Protein AF-A0A0D9YH37-F1 (afdb_monomer_lite)

InterPro domains:
  IPR011990 Tetratricopeptide-like helical domain superfamily [G3DSA:1.25.40.10] (17-134)
  IPR011990 Tetratricopeptide-like helical domain superfamily [SSF48452] (44-110)

Secondary structure (DSSP, 8-state):
------PPPP-SSSTTS--HHHHHHHHHHHHHHT-TT--SHHHHHHHHH-TT-HHHHHHHHHHHHTTT-SHHHHHHHHHHHHH-TT-HHHHHHHHHHHHHTT-HHHHHHHHHHHHH--SSS-GGGG----HHHHHHHHH---GGGTHHHHHHS--

pLDDT: mean 72.1, std 20.03, range [31.44, 95.12]

Organism: NCBI:txid40148

Sequence (155 aa):
MAGASGERPASNWDWSDYDAAFTEEADGAIAALQDTGGDGLATKQLLERYHASPLAHTILAQWYFARADQQKPTNHLRRAAWMAPRCLHIAFALALVLIEMGSFDEADMVCAHSLLVPDLTDPVHKFISPKEQVDAIITSKAPEYRLGRGAIWAF

Structure (mmCIF, N/CA/C/O backbone):
data_AF-A0A0D9YH37-F1
#
_entry.id   AF-A0A0D9YH37-F1
#
loop_
_atom_site.group_PDB
_atom_site.id
_atom_site.type_symbol
_atom_site.label_atom_id
_atom_site.label_alt_id
_atom_site.label_comp_id
_atom_site.label_asym_id
_atom_site.label_entity_id
_atom_site.label_seq_id
_atom_site.pdbx_PDB_ins_code
_atom_site.Cartn_x
_atom_site.Cartn_y
_atom_site.Cartn_z
_atom_site.occupancy
_atom_site.B_iso_or_equiv
_atom_site.auth_seq_id
_atom_site.auth_comp_id
_atom_site.auth_asym_id
_atom_site.auth_atom_id
_atom_site.pdbx_PDB_model_num
ATOM 1 N N . MET A 1 1 ? 22.436 1.711 -39.924 1.00 34.69 1 MET A N 1
ATOM 2 C CA . MET A 1 1 ? 21.052 1.358 -39.548 1.00 34.69 1 MET A CA 1
ATOM 3 C C . MET A 1 1 ? 21.125 0.236 -38.521 1.00 34.69 1 MET A C 1
ATOM 5 O O . MET A 1 1 ? 21.121 -0.926 -38.900 1.00 34.69 1 MET A O 1
ATOM 9 N N . ALA A 1 2 ? 21.337 0.579 -37.249 1.00 38.19 2 ALA A N 1
ATOM 10 C CA . ALA A 1 2 ? 21.353 -0.393 -36.158 1.00 38.19 2 ALA A CA 1
ATOM 11 C C . ALA A 1 2 ? 19.914 -0.568 -35.661 1.00 38.19 2 ALA A C 1
ATOM 13 O O . ALA A 1 2 ? 19.237 0.426 -35.399 1.00 38.19 2 ALA A O 1
ATOM 14 N N . GLY A 1 3 ? 19.436 -1.812 -35.631 1.00 38.09 3 GLY A N 1
ATOM 15 C CA . GLY A 1 3 ? 18.082 -2.151 -35.213 1.00 38.09 3 GLY A CA 1
ATOM 16 C C . GLY A 1 3 ? 17.866 -1.787 -33.752 1.00 38.09 3 GLY A C 1
ATOM 17 O O . GLY A 1 3 ? 18.558 -2.301 -32.878 1.00 38.09 3 GLY A O 1
ATOM 18 N N . ALA A 1 4 ? 16.904 -0.902 -33.504 1.00 41.94 4 ALA A N 1
ATOM 19 C CA . ALA A 1 4 ? 16.339 -0.715 -32.182 1.00 41.94 4 ALA A CA 1
ATOM 20 C C . ALA A 1 4 ? 15.649 -2.027 -31.790 1.00 41.94 4 ALA A C 1
ATOM 22 O O . ALA A 1 4 ? 14.596 -2.371 -32.328 1.00 41.94 4 ALA A O 1
ATOM 23 N N . SER A 1 5 ? 16.268 -2.786 -30.890 1.00 45.72 5 SER A N 1
ATOM 24 C CA . SER A 1 5 ? 15.571 -3.775 -30.078 1.00 45.72 5 SER A CA 1
ATOM 25 C C . SER A 1 5 ? 14.528 -3.012 -29.267 1.00 45.72 5 SER A C 1
ATOM 27 O O . SER A 1 5 ? 14.843 -2.416 -28.241 1.00 45.72 5 SER A O 1
ATOM 29 N N . GLY A 1 6 ? 13.311 -2.923 -29.803 1.00 44.78 6 GLY A N 1
ATOM 30 C CA . GLY A 1 6 ? 12.178 -2.294 -29.141 1.00 44.78 6 GLY A CA 1
ATOM 31 C C . GLY A 1 6 ? 11.740 -3.150 -27.964 1.00 44.78 6 GLY A C 1
ATOM 32 O O . GLY A 1 6 ? 10.794 -3.925 -28.085 1.00 44.78 6 GLY A O 1
ATOM 33 N N . GLU A 1 7 ? 12.452 -3.045 -26.845 1.00 54.56 7 GLU A N 1
ATOM 34 C CA . GLU A 1 7 ? 11.937 -3.496 -25.560 1.00 54.56 7 GLU A CA 1
ATOM 35 C C . GLU A 1 7 ? 10.678 -2.682 -25.264 1.00 54.56 7 GLU A C 1
ATOM 37 O O . GLU A 1 7 ? 10.660 -1.450 -25.355 1.00 54.56 7 GLU A O 1
ATOM 42 N N . ARG A 1 8 ? 9.575 -3.392 -25.015 1.00 55.97 8 ARG A N 1
ATOM 43 C CA . ARG A 1 8 ? 8.312 -2.766 -24.631 1.00 55.97 8 ARG A CA 1
ATOM 44 C C . ARG A 1 8 ? 8.559 -2.004 -23.320 1.00 55.97 8 ARG A C 1
ATOM 46 O O . ARG A 1 8 ? 9.183 -2.583 -22.435 1.00 55.97 8 ARG A O 1
ATOM 53 N N . PRO A 1 9 ? 8.069 -0.758 -23.176 1.00 59.72 9 PRO A N 1
ATOM 54 C CA . PRO A 1 9 ? 8.116 -0.060 -21.898 1.00 59.72 9 PRO A CA 1
ATOM 55 C C . PRO A 1 9 ? 7.493 -0.930 -20.806 1.00 59.72 9 PRO A C 1
ATOM 57 O O . PRO A 1 9 ? 6.455 -1.554 -21.054 1.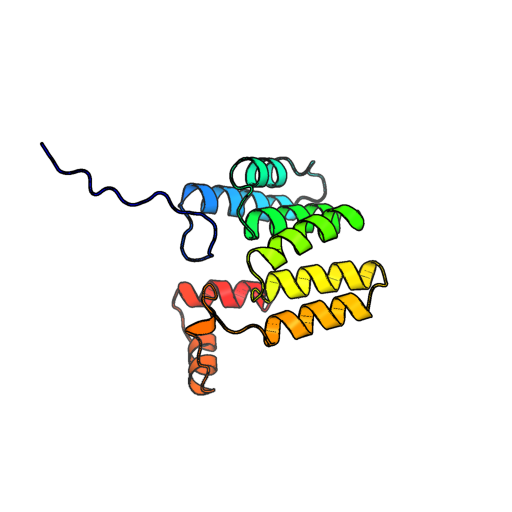00 59.72 9 PRO A O 1
ATOM 60 N N . ALA A 1 10 ? 8.128 -0.969 -19.635 1.00 61.28 10 ALA A N 1
ATOM 61 C CA . ALA A 1 10 ? 7.615 -1.692 -18.482 1.00 61.28 10 ALA A CA 1
ATOM 62 C C . ALA A 1 10 ? 6.183 -1.231 -18.184 1.00 61.28 10 ALA A C 1
ATOM 64 O O . ALA A 1 10 ? 5.881 -0.033 -18.196 1.00 61.28 10 ALA A O 1
ATOM 65 N N . SER A 1 11 ? 5.275 -2.178 -17.960 1.00 63.28 11 SER A N 1
ATOM 66 C CA . SER A 1 11 ? 3.885 -1.851 -17.636 1.00 63.28 11 SER A CA 1
ATOM 67 C C . SER A 1 11 ? 3.744 -1.279 -16.227 1.00 63.28 11 SER A C 1
ATOM 69 O O . SER A 1 11 ? 2.741 -0.626 -15.936 1.00 63.28 11 SER A O 1
ATOM 71 N N . ASN A 1 12 ? 4.734 -1.530 -15.358 1.00 61.06 12 ASN A N 1
ATOM 72 C CA . ASN A 1 12 ? 4.716 -1.206 -13.934 1.00 61.06 12 ASN A CA 1
ATOM 73 C C . ASN A 1 12 ? 3.465 -1.763 -13.217 1.00 61.06 12 ASN A C 1
ATOM 75 O O . ASN A 1 12 ? 3.007 -1.218 -12.207 1.00 61.06 12 ASN A O 1
ATOM 79 N N . TRP A 1 13 ? 2.895 -2.840 -13.771 1.00 58.84 13 TRP A N 1
ATOM 80 C CA . TRP A 1 13 ? 1.651 -3.468 -13.324 1.00 58.84 13 TRP A CA 1
ATOM 81 C C . TRP A 1 13 ? 1.898 -4.690 -12.430 1.00 58.84 13 TRP A C 1
ATOM 83 O O . TRP A 1 13 ? 1.129 -4.941 -11.504 1.00 58.84 13 TRP A O 1
ATOM 93 N N . ASP A 1 14 ? 2.993 -5.412 -12.682 1.00 56.91 14 ASP A N 1
ATOM 94 C CA . ASP A 1 14 ? 3.445 -6.577 -11.918 1.00 56.91 14 ASP A CA 1
ATOM 95 C C . ASP A 1 14 ? 4.818 -6.294 -11.292 1.00 56.91 14 ASP A C 1
ATOM 97 O O . ASP A 1 14 ? 5.627 -5.544 -11.839 1.00 56.91 14 ASP A O 1
ATOM 101 N N . TRP A 1 15 ? 5.104 -6.933 -10.159 1.00 52.38 15 TRP A N 1
ATOM 102 C CA . TRP A 1 15 ? 6.323 -6.754 -9.380 1.00 52.38 15 TRP A CA 1
ATOM 103 C C . TRP A 1 15 ? 7.603 -7.148 -10.124 1.00 52.38 15 TRP A C 1
ATOM 105 O O . TRP A 1 15 ? 8.697 -6.747 -9.733 1.00 52.38 15 TRP A O 1
ATOM 115 N N . SER A 1 16 ? 7.462 -7.927 -11.196 1.00 52.59 16 SER A N 1
ATOM 116 C CA . SER A 1 16 ? 8.545 -8.332 -12.093 1.00 52.59 16 SER A CA 1
ATOM 117 C C . SER A 1 16 ? 8.691 -7.473 -13.353 1.00 52.59 16 SER A C 1
ATOM 119 O O . SER A 1 16 ? 9.597 -7.734 -14.138 1.00 52.59 16 SER A O 1
ATOM 121 N N . ASP A 1 17 ? 7.813 -6.490 -13.568 1.00 63.78 17 ASP A N 1
ATOM 122 C CA . ASP A 1 17 ? 7.807 -5.613 -14.747 1.00 63.78 17 ASP A CA 1
ATOM 123 C C . ASP A 1 17 ? 7.877 -4.139 -14.323 1.00 63.78 17 ASP A C 1
ATOM 125 O O . ASP A 1 17 ? 7.029 -3.324 -14.695 1.00 63.78 17 ASP A O 1
ATOM 129 N N . TYR A 1 18 ? 8.877 -3.830 -13.490 1.00 69.12 18 TYR A N 1
ATOM 130 C CA . TYR A 1 18 ? 9.204 -2.473 -13.065 1.00 69.12 18 TYR A CA 1
ATOM 131 C C . TYR A 1 18 ? 10.440 -1.940 -13.781 1.00 69.12 18 TYR A C 1
ATOM 133 O O . TYR A 1 18 ? 11.450 -2.637 -13.904 1.00 69.12 18 TYR A O 1
ATOM 141 N N . ASP A 1 19 ? 10.380 -0.679 -14.203 1.00 79.19 19 ASP A N 1
ATOM 142 C CA . ASP A 1 19 ? 11.568 0.041 -14.646 1.00 79.19 19 ASP A CA 1
ATOM 143 C C . ASP A 1 19 ? 12.361 0.637 -13.461 1.00 79.19 19 ASP A C 1
ATOM 145 O O . ASP A 1 19 ? 11.902 0.716 -12.313 1.00 79.19 19 ASP A O 1
ATOM 149 N N . ALA A 1 20 ? 13.609 1.027 -13.733 1.00 80.00 20 ALA A N 1
ATOM 150 C CA . ALA A 1 20 ? 14.508 1.550 -12.707 1.00 80.00 20 ALA A CA 1
ATOM 151 C C . ALA A 1 20 ? 14.033 2.896 -12.132 1.00 80.00 20 ALA A C 1
ATOM 153 O O . ALA A 1 20 ? 14.269 3.160 -10.955 1.00 80.00 20 ALA A O 1
ATOM 154 N N . ALA A 1 21 ? 13.348 3.719 -12.933 1.00 85.44 21 ALA A N 1
ATOM 155 C CA . ALA A 1 21 ? 12.855 5.020 -12.493 1.00 85.44 21 ALA A CA 1
ATOM 156 C C . ALA A 1 21 ? 11.686 4.852 -11.516 1.00 85.44 21 ALA A C 1
ATOM 158 O O . ALA A 1 21 ? 11.686 5.460 -10.449 1.00 85.44 21 ALA A O 1
ATOM 159 N N . PHE A 1 22 ? 10.742 3.959 -11.825 1.00 83.38 22 PHE A N 1
ATOM 160 C CA . PHE A 1 22 ? 9.683 3.576 -10.900 1.00 83.38 22 PHE A CA 1
ATOM 161 C C . PHE A 1 22 ? 10.255 3.069 -9.576 1.00 83.38 22 PHE A C 1
ATOM 163 O O . PHE A 1 22 ? 9.814 3.501 -8.514 1.00 83.38 22 PHE A O 1
ATOM 170 N N . THR A 1 23 ? 11.250 2.180 -9.638 1.00 83.31 23 THR A N 1
ATOM 171 C CA . THR A 1 23 ? 11.880 1.610 -8.439 1.00 83.31 23 THR A CA 1
ATOM 172 C C . THR A 1 23 ? 12.484 2.699 -7.550 1.00 83.31 23 THR A C 1
ATOM 174 O O . THR A 1 23 ? 12.191 2.748 -6.358 1.00 83.31 23 THR A O 1
ATOM 177 N N . GLU A 1 24 ? 13.267 3.613 -8.129 1.00 84.81 24 GLU A N 1
ATOM 178 C CA . GLU A 1 24 ? 13.889 4.721 -7.396 1.00 84.81 24 GLU A CA 1
ATOM 179 C C . GLU A 1 24 ? 12.845 5.651 -6.755 1.00 84.81 24 GLU A C 1
ATOM 181 O O . GLU A 1 24 ? 12.958 6.025 -5.585 1.00 84.81 24 GLU A O 1
ATOM 186 N N . GLU A 1 25 ? 11.792 5.998 -7.497 1.00 87.75 25 GLU A N 1
ATOM 187 C CA . GLU A 1 25 ? 10.717 6.845 -6.984 1.00 87.75 25 GLU A CA 1
ATOM 188 C C . GLU A 1 25 ? 9.906 6.159 -5.877 1.00 87.75 25 GLU A C 1
ATOM 190 O O . GLU A 1 25 ? 9.536 6.805 -4.892 1.00 87.75 25 GLU A O 1
ATOM 195 N N . ALA A 1 26 ? 9.629 4.860 -6.020 1.00 84.62 26 ALA A N 1
ATOM 196 C CA . ALA A 1 26 ? 8.907 4.075 -5.028 1.00 84.62 26 ALA A CA 1
ATOM 197 C C . ALA A 1 26 ? 9.716 3.937 -3.733 1.00 84.62 26 ALA A C 1
ATOM 199 O O . ALA A 1 26 ? 9.166 4.167 -2.655 1.00 84.62 26 ALA A O 1
ATOM 200 N N . ASP A 1 27 ? 11.018 3.657 -3.825 1.00 84.38 27 ASP A N 1
ATOM 201 C CA . ASP A 1 27 ? 11.918 3.603 -2.670 1.00 84.38 27 ASP A CA 1
ATOM 202 C C . ASP A 1 27 ? 11.980 4.956 -1.947 1.00 84.38 27 ASP A C 1
ATOM 204 O O . ASP A 1 27 ? 11.873 5.017 -0.719 1.00 84.38 27 ASP A O 1
ATOM 208 N N . GLY A 1 28 ? 12.072 6.059 -2.699 1.00 83.00 28 GLY A N 1
ATOM 209 C CA . GLY A 1 28 ? 12.016 7.410 -2.139 1.00 83.00 28 GLY A CA 1
ATOM 210 C C . GLY A 1 28 ? 10.689 7.705 -1.433 1.00 83.00 28 GLY A C 1
ATOM 211 O O . GLY A 1 28 ? 10.670 8.263 -0.333 1.00 83.00 28 GLY A O 1
ATOM 212 N N . ALA A 1 29 ? 9.570 7.287 -2.027 1.00 85.56 29 ALA A N 1
ATOM 213 C CA . ALA A 1 29 ? 8.243 7.441 -1.442 1.00 85.56 29 ALA A CA 1
ATOM 214 C C . ALA A 1 29 ? 8.064 6.600 -0.164 1.00 85.56 29 ALA A C 1
ATOM 216 O O . ALA A 1 29 ? 7.483 7.092 0.802 1.00 85.56 29 ALA A O 1
ATOM 217 N N . ILE A 1 30 ? 8.598 5.373 -0.129 1.00 84.44 30 ILE A N 1
ATOM 218 C CA . ILE A 1 30 ? 8.600 4.496 1.053 1.00 84.44 30 ILE A CA 1
ATOM 219 C C . ILE A 1 30 ? 9.468 5.089 2.164 1.00 84.44 30 ILE A C 1
ATOM 221 O O . ILE A 1 30 ? 9.033 5.147 3.313 1.00 84.44 30 ILE A O 1
ATOM 225 N N . ALA A 1 31 ? 10.666 5.581 1.841 1.00 83.50 31 ALA A N 1
ATOM 226 C CA . ALA A 1 31 ? 11.529 6.244 2.814 1.00 83.50 31 ALA A CA 1
ATOM 227 C C . ALA A 1 31 ? 10.832 7.466 3.441 1.00 83.50 31 ALA A C 1
ATOM 229 O O . ALA A 1 31 ? 10.895 7.666 4.653 1.00 83.50 31 ALA A O 1
ATOM 230 N N . ALA A 1 32 ? 10.083 8.231 2.639 1.00 82.44 32 ALA A N 1
ATOM 231 C CA . ALA A 1 32 ? 9.306 9.375 3.111 1.00 82.44 32 ALA A CA 1
ATOM 232 C C . ALA A 1 32 ? 8.126 8.998 4.031 1.00 82.44 32 ALA A C 1
ATOM 234 O O . ALA A 1 32 ? 7.636 9.860 4.758 1.00 82.44 32 ALA A O 1
ATOM 235 N N . LEU A 1 33 ? 7.672 7.736 4.056 1.00 80.12 33 LEU A N 1
ATOM 236 C CA . LEU A 1 33 ? 6.642 7.290 5.008 1.00 80.12 33 LEU A CA 1
ATOM 237 C C . LEU A 1 33 ? 7.129 7.337 6.460 1.00 80.12 33 LEU A C 1
ATOM 239 O O . LEU A 1 33 ? 6.313 7.505 7.365 1.00 80.12 33 LEU A O 1
ATOM 243 N N . GLN A 1 34 ? 8.440 7.204 6.684 1.00 77.00 34 GLN A N 1
ATOM 244 C CA . GLN A 1 34 ? 9.037 7.280 8.021 1.00 77.00 34 GLN A CA 1
ATOM 245 C C . GLN A 1 34 ? 9.043 8.711 8.576 1.00 77.00 34 GLN A C 1
ATOM 247 O O . GLN A 1 34 ? 9.165 8.902 9.786 1.00 77.00 34 GLN A O 1
ATOM 252 N N . ASP A 1 35 ? 8.868 9.715 7.713 1.00 77.38 35 ASP A N 1
ATOM 253 C CA . ASP A 1 35 ? 8.697 11.103 8.119 1.00 77.38 35 ASP A CA 1
ATOM 254 C C . ASP A 1 35 ? 7.216 11.405 8.411 1.00 77.38 35 ASP A C 1
ATOM 256 O O . ASP A 1 35 ? 6.387 11.696 7.536 1.00 77.38 35 ASP A O 1
ATOM 260 N N . THR A 1 36 ? 6.869 11.364 9.696 1.00 64.19 36 THR A N 1
ATOM 261 C CA . THR A 1 36 ? 5.513 11.638 10.186 1.00 64.19 36 THR A CA 1
ATOM 262 C C . THR A 1 36 ? 5.056 13.084 9.948 1.00 64.19 36 THR A C 1
ATOM 264 O O . THR A 1 36 ? 3.860 13.355 10.037 1.00 64.19 36 THR A O 1
ATOM 267 N N . GLY A 1 37 ? 5.968 14.012 9.627 1.00 66.88 37 GLY A N 1
ATOM 268 C CA . GLY A 1 37 ? 5.661 15.422 9.359 1.00 66.88 37 GLY A CA 1
ATOM 269 C C . GLY A 1 37 ? 5.380 15.756 7.889 1.00 66.88 37 GLY A C 1
ATOM 270 O O . GLY A 1 37 ? 4.861 16.835 7.606 1.00 66.88 37 GLY A O 1
ATOM 271 N N . GLY A 1 38 ? 5.687 14.850 6.954 1.00 76.50 38 GLY A N 1
ATOM 272 C CA . GLY A 1 38 ? 5.583 15.112 5.516 1.00 76.50 38 GLY A CA 1
ATOM 273 C C . GLY A 1 38 ? 4.148 15.331 5.010 1.00 76.50 38 GLY A C 1
ATOM 274 O O . GLY A 1 38 ? 3.180 14.790 5.545 1.00 76.50 38 GLY A O 1
ATOM 275 N N . ASP A 1 39 ? 3.994 16.081 3.922 1.00 84.75 39 ASP A N 1
ATOM 276 C CA . ASP A 1 39 ? 2.712 16.365 3.251 1.00 84.75 39 ASP A CA 1
ATOM 277 C C . ASP A 1 39 ? 2.268 15.268 2.254 1.00 84.75 39 ASP A C 1
ATOM 279 O O . ASP A 1 39 ? 1.215 15.379 1.607 1.00 84.75 39 ASP A O 1
ATOM 283 N N . GLY A 1 40 ? 3.062 14.199 2.134 1.00 87.62 40 GLY A N 1
ATOM 284 C CA . GLY A 1 40 ? 2.816 13.078 1.226 1.00 87.62 40 GLY A CA 1
ATOM 285 C C . GLY A 1 40 ? 3.077 13.407 -0.238 1.00 87.62 40 GLY A C 1
ATOM 286 O O . GLY A 1 40 ? 2.536 12.736 -1.111 1.00 87.62 40 GLY A O 1
ATOM 287 N N . LEU A 1 41 ? 3.858 14.450 -0.536 1.00 92.06 41 LEU A N 1
ATOM 288 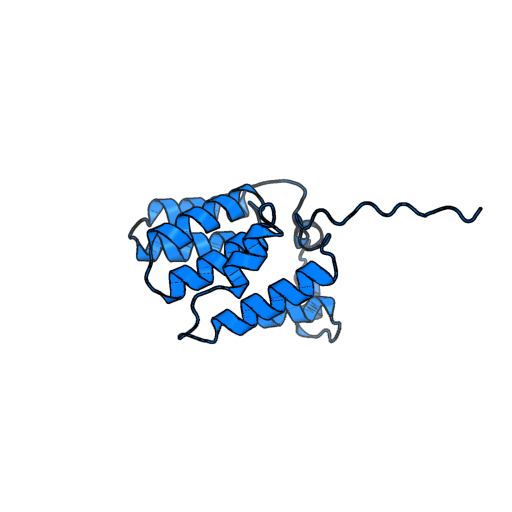C CA . LEU A 1 41 ? 4.140 14.851 -1.911 1.00 92.06 41 LEU A CA 1
ATOM 289 C C . LEU A 1 41 ? 4.741 13.708 -2.742 1.00 92.06 41 LEU A C 1
ATOM 291 O O . LEU A 1 41 ? 4.256 13.445 -3.839 1.00 92.06 41 LEU A O 1
ATOM 295 N N . ALA A 1 42 ? 5.733 12.992 -2.204 1.00 90.81 42 ALA A N 1
ATOM 296 C CA . ALA A 1 42 ? 6.392 11.891 -2.910 1.00 90.81 42 ALA A CA 1
ATOM 297 C C . ALA A 1 42 ? 5.414 10.758 -3.270 1.00 90.81 42 ALA A C 1
ATOM 299 O O . ALA A 1 42 ? 5.399 10.286 -4.404 1.00 90.81 42 ALA A O 1
ATOM 300 N N . THR A 1 43 ? 4.537 10.367 -2.340 1.00 91.00 43 THR A N 1
ATOM 301 C CA . THR A 1 43 ? 3.562 9.287 -2.563 1.00 91.00 43 THR A CA 1
ATOM 302 C C . THR A 1 43 ? 2.472 9.693 -3.561 1.00 91.00 43 THR A C 1
ATOM 304 O O . THR A 1 43 ? 2.058 8.882 -4.389 1.00 91.00 43 THR A O 1
ATOM 307 N N . LYS A 1 44 ? 2.044 10.964 -3.547 1.00 94.44 44 LYS A N 1
ATOM 308 C CA . LYS A 1 44 ? 1.092 11.521 -4.526 1.00 94.44 44 LYS A CA 1
ATOM 309 C C . LYS A 1 44 ? 1.695 11.603 -5.927 1.00 94.44 44 LYS A C 1
ATOM 311 O O . LYS A 1 44 ? 1.067 11.151 -6.878 1.00 94.44 44 LYS A O 1
ATOM 316 N N . GLN A 1 45 ? 2.916 12.126 -6.051 1.00 94.81 45 GLN A N 1
ATOM 317 C CA . GLN A 1 45 ? 3.614 12.235 -7.335 1.00 94.81 45 GLN A CA 1
ATOM 318 C C . GLN A 1 45 ? 3.918 10.868 -7.953 1.00 94.81 45 GLN A C 1
ATOM 320 O O . GLN A 1 45 ? 3.848 10.727 -9.175 1.00 94.81 45 GLN A O 1
ATOM 325 N N . LEU A 1 46 ? 4.241 9.871 -7.122 1.00 90.31 46 LEU A N 1
ATOM 326 C CA . LEU A 1 46 ? 4.400 8.489 -7.567 1.00 90.31 46 LEU A CA 1
ATOM 327 C C . LEU A 1 46 ? 3.088 7.977 -8.174 1.00 90.31 46 LEU A C 1
ATOM 329 O O . LEU A 1 46 ? 3.081 7.450 -9.282 1.00 90.31 46 LEU A O 1
ATOM 333 N N . LEU A 1 47 ? 1.956 8.174 -7.492 1.00 92.81 47 LEU A N 1
ATOM 334 C CA . LEU A 1 47 ? 0.668 7.723 -8.017 1.00 92.81 47 LEU A CA 1
ATOM 335 C C . LEU A 1 47 ? 0.243 8.478 -9.286 1.00 92.81 47 LEU A C 1
ATOM 337 O O . LEU A 1 47 ? -0.333 7.867 -10.178 1.00 92.81 47 LEU A O 1
ATOM 341 N N . GLU A 1 48 ? 0.522 9.776 -9.402 1.00 94.44 48 GLU A N 1
ATOM 342 C CA . GLU A 1 48 ? 0.224 10.540 -10.624 1.00 94.44 48 GLU A CA 1
ATOM 343 C C . GLU A 1 48 ? 0.956 9.975 -11.848 1.00 94.44 48 GLU A C 1
ATOM 345 O O . GLU A 1 48 ? 0.359 9.829 -12.917 1.00 94.44 48 GLU A O 1
ATOM 350 N N . ARG A 1 49 ? 2.232 9.608 -11.684 1.00 92.31 49 ARG A N 1
ATOM 351 C CA . ARG A 1 49 ? 3.047 9.017 -12.754 1.00 92.31 49 ARG A CA 1
ATOM 352 C C . ARG A 1 49 ? 2.668 7.567 -13.042 1.00 92.31 49 ARG A C 1
ATOM 354 O O . ARG A 1 49 ? 2.562 7.183 -14.205 1.00 92.3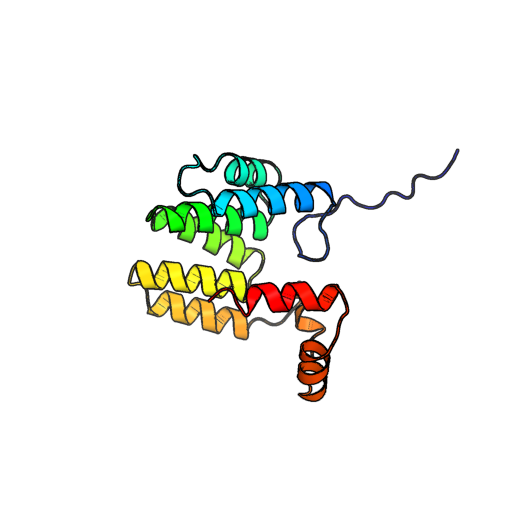1 49 ARG A O 1
ATOM 361 N N . TYR A 1 50 ? 2.393 6.786 -12.000 1.00 88.06 50 TYR A N 1
ATOM 362 C CA . TYR A 1 50 ? 2.166 5.343 -12.082 1.00 88.06 50 TYR A CA 1
ATOM 363 C C . TYR A 1 50 ? 0.775 4.958 -11.557 1.00 88.06 50 TYR A C 1
ATOM 365 O O . TYR A 1 50 ? 0.621 4.068 -10.725 1.00 88.06 50 TYR A O 1
ATOM 373 N N . HIS A 1 51 ? -0.270 5.619 -12.063 1.00 89.38 51 HIS A N 1
ATOM 374 C CA . HIS A 1 51 ? -1.657 5.469 -11.589 1.00 89.38 51 HIS A CA 1
ATOM 375 C C . HIS A 1 51 ? -2.254 4.063 -11.772 1.00 89.38 51 HIS A C 1
ATOM 377 O O . HIS A 1 51 ? -3.264 3.732 -11.156 1.00 89.38 51 HIS A O 1
ATOM 383 N N . ALA A 1 52 ? -1.658 3.242 -12.638 1.00 85.50 52 ALA A N 1
ATOM 384 C CA . ALA A 1 52 ? -2.033 1.845 -12.835 1.00 85.50 52 ALA A CA 1
ATOM 385 C C . ALA A 1 52 ? -1.223 0.874 -11.954 1.00 85.50 52 ALA A C 1
ATOM 387 O O . ALA A 1 52 ? -1.428 -0.332 -12.043 1.00 85.50 52 ALA A O 1
ATOM 388 N N . SER A 1 53 ? -0.311 1.369 -11.109 1.00 85.94 53 SER A N 1
ATOM 389 C CA . SER A 1 53 ? 0.528 0.527 -10.257 1.00 85.94 53 SER A CA 1
ATOM 390 C C . SER A 1 53 ? -0.188 0.176 -8.944 1.00 85.94 53 SER A C 1
ATOM 392 O O . SER A 1 53 ? -0.540 1.079 -8.169 1.00 85.94 53 SER A O 1
ATOM 394 N N . PRO A 1 54 ? -0.378 -1.121 -8.623 1.00 88.19 54 PRO A N 1
ATOM 395 C CA . PRO A 1 54 ? -0.902 -1.531 -7.320 1.00 88.19 54 PRO A CA 1
ATOM 396 C C . PRO A 1 54 ? 0.011 -1.092 -6.167 1.00 88.19 54 PRO A C 1
ATOM 398 O O . PRO A 1 54 ? -0.484 -0.732 -5.095 1.00 88.19 54 PRO A O 1
ATOM 401 N N . LEU A 1 55 ? 1.329 -1.055 -6.384 1.00 86.56 55 LEU A N 1
ATOM 402 C CA . LEU A 1 55 ? 2.291 -0.613 -5.377 1.00 86.56 55 LEU A CA 1
ATOM 403 C C . LEU A 1 55 ? 2.171 0.893 -5.098 1.00 86.56 55 LEU A C 1
ATOM 405 O O . LEU A 1 55 ? 2.107 1.279 -3.932 1.00 86.56 55 LEU A O 1
ATOM 409 N N . ALA A 1 56 ? 2.041 1.737 -6.129 1.00 89.38 56 ALA A N 1
ATOM 410 C CA . ALA A 1 56 ? 1.857 3.181 -5.937 1.00 89.38 56 ALA A CA 1
ATOM 411 C C . ALA A 1 56 ? 0.586 3.499 -5.126 1.00 89.38 56 ALA A C 1
ATOM 413 O O . ALA A 1 56 ? 0.607 4.317 -4.203 1.00 89.38 56 ALA A O 1
ATOM 414 N N . HIS A 1 57 ? -0.511 2.791 -5.412 1.00 92.88 57 HIS A N 1
ATOM 415 C CA . HIS A 1 57 ? -1.735 2.878 -4.616 1.00 92.88 57 HIS A CA 1
ATOM 416 C C . HIS A 1 57 ? -1.526 2.445 -3.158 1.00 92.88 57 HIS A C 1
ATOM 418 O O . HIS A 1 57 ? -2.027 3.102 -2.244 1.00 92.88 57 HIS A O 1
ATOM 424 N N . THR A 1 58 ? -0.776 1.367 -2.933 1.00 90.75 58 THR A N 1
ATOM 425 C CA . THR A 1 58 ? -0.499 0.829 -1.593 1.00 90.75 58 THR A CA 1
ATOM 426 C C . THR A 1 58 ? 0.344 1.793 -0.756 1.00 90.75 58 THR A C 1
ATOM 428 O O . THR A 1 58 ? -0.000 2.064 0.393 1.00 90.75 58 THR A O 1
ATOM 431 N N . ILE A 1 59 ? 1.391 2.381 -1.340 1.00 90.38 59 ILE A N 1
ATOM 432 C CA . ILE A 1 59 ? 2.261 3.362 -0.672 1.00 90.38 59 ILE A CA 1
ATOM 433 C C . ILE A 1 59 ? 1.459 4.606 -0.252 1.00 90.38 59 ILE A C 1
ATOM 435 O O . ILE A 1 59 ? 1.564 5.067 0.887 1.00 90.38 59 ILE A O 1
ATOM 439 N N . LEU A 1 60 ? 0.604 5.140 -1.134 1.00 93.06 60 LEU A N 1
ATOM 440 C CA . LEU A 1 60 ? -0.241 6.284 -0.782 1.00 93.06 60 LEU A CA 1
ATOM 441 C C . LEU A 1 60 ? -1.272 5.928 0.303 1.00 93.06 60 LEU A C 1
ATOM 443 O O . LEU A 1 60 ? -1.538 6.739 1.192 1.00 93.06 60 LEU A O 1
ATOM 447 N N . ALA A 1 61 ? -1.828 4.715 0.274 1.00 93.25 61 ALA A N 1
ATOM 448 C CA . ALA A 1 61 ? -2.733 4.248 1.318 1.00 93.25 61 ALA A CA 1
ATOM 449 C C . ALA A 1 61 ? -2.055 4.187 2.693 1.00 93.25 61 ALA A C 1
ATOM 451 O O . ALA A 1 61 ? -2.630 4.662 3.670 1.00 93.25 61 ALA A O 1
ATOM 452 N N . GLN A 1 62 ? -0.825 3.668 2.766 1.00 90.62 62 GLN A N 1
ATOM 453 C CA . GLN A 1 62 ? -0.035 3.631 4.001 1.00 90.62 62 GLN A CA 1
ATOM 454 C C . GLN A 1 62 ? 0.217 5.039 4.552 1.00 90.62 62 GLN A C 1
ATOM 456 O O . GLN A 1 62 ? 0.067 5.273 5.752 1.00 90.62 62 GLN A O 1
ATOM 461 N N . TRP A 1 63 ? 0.515 6.001 3.674 1.00 90.88 63 TRP A N 1
ATOM 462 C CA . TRP A 1 63 ? 0.688 7.398 4.073 1.00 90.88 63 TRP A CA 1
ATOM 463 C C . TRP A 1 63 ? -0.571 7.993 4.724 1.00 90.88 63 TRP A C 1
ATOM 465 O O . TRP A 1 63 ? -0.472 8.685 5.744 1.00 90.88 63 TRP A O 1
ATOM 475 N N . TYR A 1 64 ? -1.749 7.723 4.148 1.00 92.19 64 TYR A N 1
ATOM 476 C CA . TYR A 1 64 ? -3.031 8.153 4.713 1.00 92.19 64 TYR A CA 1
ATOM 477 C C . TYR A 1 64 ? -3.356 7.433 6.024 1.00 92.19 64 TYR A C 1
ATOM 479 O O . TYR A 1 64 ? -3.826 8.069 6.968 1.00 92.19 64 TYR A O 1
ATOM 487 N N . PHE A 1 65 ? -3.071 6.131 6.098 1.00 88.25 65 PHE A N 1
ATOM 488 C CA . PHE A 1 65 ? -3.354 5.310 7.270 1.00 88.25 65 PHE A CA 1
ATOM 489 C C . PHE A 1 65 ? -2.573 5.798 8.494 1.00 88.25 65 PHE A C 1
ATOM 491 O O . PHE A 1 65 ? -3.152 5.995 9.559 1.00 88.25 65 PHE A O 1
ATOM 498 N N . ALA A 1 66 ? -1.291 6.136 8.315 1.00 86.94 66 ALA A N 1
ATOM 499 C CA . ALA A 1 66 ? -0.452 6.727 9.360 1.00 86.94 66 ALA A CA 1
ATOM 500 C C . ALA A 1 66 ? -0.979 8.074 9.905 1.00 86.94 66 ALA A C 1
ATOM 502 O O . ALA A 1 66 ? -0.536 8.534 10.954 1.00 86.94 66 ALA A O 1
ATOM 503 N N . ARG A 1 67 ? -1.920 8.720 9.204 1.00 86.62 67 ARG A N 1
ATOM 504 C CA . ARG A 1 67 ? -2.540 10.005 9.580 1.00 86.62 67 ARG A CA 1
ATOM 505 C C . ARG A 1 67 ? -3.980 9.854 10.069 1.00 86.62 67 ARG A C 1
ATOM 507 O O . ARG A 1 67 ? -4.701 10.846 10.135 1.00 86.62 67 ARG A O 1
ATOM 514 N N . ALA A 1 68 ? -4.386 8.630 10.413 1.00 82.62 68 ALA A N 1
ATOM 515 C CA . ALA A 1 68 ? -5.719 8.295 10.910 1.00 82.62 68 ALA A CA 1
ATOM 516 C C . ALA A 1 68 ? -6.872 8.718 9.971 1.00 82.62 68 ALA A C 1
ATOM 518 O O . ALA A 1 68 ? -8.012 8.873 10.407 1.00 82.62 68 ALA A O 1
ATOM 519 N N . ASP A 1 69 ? -6.602 8.877 8.670 1.00 79.88 69 ASP A N 1
ATOM 520 C CA . ASP A 1 69 ? -7.654 8.971 7.659 1.00 79.88 69 ASP A CA 1
ATOM 521 C C . ASP A 1 69 ? -8.094 7.544 7.331 1.00 79.88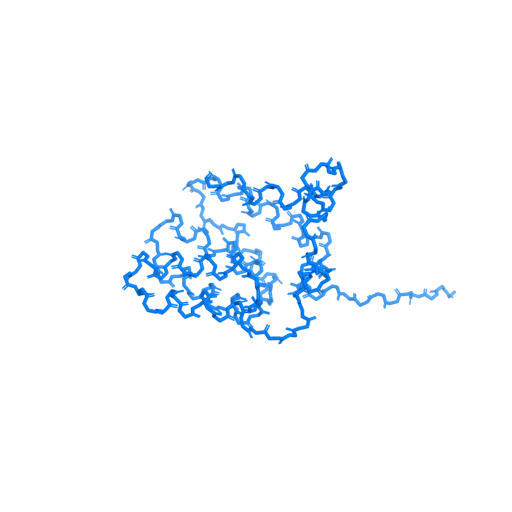 69 ASP A C 1
ATOM 523 O O . ASP A 1 69 ? -7.303 6.774 6.803 1.00 79.88 69 ASP A O 1
ATOM 527 N N . GLN A 1 70 ? -9.322 7.157 7.673 1.00 74.94 70 GLN A N 1
ATOM 528 C CA . GLN A 1 70 ? -9.789 5.777 7.485 1.00 74.94 70 GLN A CA 1
ATOM 529 C C . GLN A 1 70 ? -10.359 5.517 6.077 1.00 74.94 70 GLN A C 1
ATOM 531 O O . GLN A 1 70 ? -10.283 4.406 5.548 1.00 74.94 70 GLN A O 1
ATOM 536 N N . GLN A 1 71 ? -10.906 6.545 5.421 1.00 83.88 71 GLN A N 1
ATOM 537 C CA . GLN A 1 71 ? -11.590 6.376 4.135 1.00 83.88 71 GLN A CA 1
ATOM 538 C C . GLN A 1 71 ? -10.614 6.325 2.958 1.00 83.88 71 GLN A C 1
ATOM 540 O O . GLN A 1 71 ? -10.776 5.511 2.044 1.00 83.88 71 GLN A O 1
ATOM 545 N N . LYS A 1 72 ? -9.585 7.179 2.960 1.00 91.19 72 LYS A N 1
ATOM 546 C CA . LYS A 1 72 ? -8.637 7.253 1.839 1.00 91.19 72 LYS A CA 1
ATOM 547 C C . LYS A 1 72 ? -7.765 6.002 1.669 1.00 91.19 72 LYS A C 1
ATOM 549 O O . LYS A 1 72 ? -7.630 5.568 0.522 1.00 91.19 72 LYS A O 1
ATOM 554 N N . PRO A 1 73 ? -7.224 5.370 2.732 1.00 91.31 73 PRO A N 1
ATOM 555 C CA . PRO A 1 73 ? -6.470 4.129 2.590 1.00 91.31 73 PRO A CA 1
ATOM 556 C C . PRO A 1 73 ? -7.323 3.019 1.989 1.00 91.31 73 PRO A C 1
ATOM 558 O O . PRO A 1 73 ? -6.885 2.364 1.048 1.00 91.31 73 PRO A O 1
ATOM 561 N N . THR A 1 74 ? -8.566 2.862 2.462 1.00 94.44 74 THR A N 1
ATOM 562 C CA . THR A 1 74 ? -9.491 1.827 1.979 1.00 94.44 74 THR A CA 1
ATOM 563 C C . THR A 1 74 ? -9.728 1.935 0.475 1.00 94.44 74 THR A C 1
ATOM 565 O O . THR A 1 74 ? -9.634 0.939 -0.239 1.00 94.44 74 THR A O 1
ATOM 568 N N . ASN A 1 75 ? -9.991 3.142 -0.038 1.00 95.12 75 ASN A N 1
ATOM 569 C CA . ASN A 1 75 ? -10.234 3.350 -1.469 1.00 95.12 75 ASN A CA 1
ATOM 570 C C . ASN A 1 75 ? -9.025 2.957 -2.327 1.00 95.12 75 ASN A C 1
ATOM 572 O O . ASN A 1 75 ? -9.174 2.281 -3.348 1.00 95.12 75 ASN A O 1
ATOM 576 N N . HIS A 1 76 ? -7.823 3.353 -1.908 1.00 94.81 76 HIS A N 1
ATOM 577 C CA . HIS A 1 76 ? -6.601 3.012 -2.627 1.00 94.81 76 HIS A CA 1
ATOM 578 C C . HIS A 1 76 ? -6.261 1.523 -2.523 1.00 94.81 76 HIS A C 1
ATOM 580 O O . HIS A 1 76 ? -5.900 0.919 -3.530 1.00 94.81 76 HIS A O 1
ATOM 586 N N . LEU A 1 77 ? -6.448 0.906 -1.358 1.00 94.00 77 LEU A N 1
ATOM 587 C CA . LEU A 1 77 ? -6.181 -0.517 -1.155 1.00 94.00 77 LEU A CA 1
ATOM 588 C C . LEU A 1 77 ? -7.185 -1.414 -1.877 1.00 94.00 77 LEU A C 1
ATOM 590 O O . LEU A 1 77 ? -6.779 -2.423 -2.439 1.00 94.00 77 LEU A O 1
ATOM 594 N N . ARG A 1 78 ? -8.464 -1.033 -1.976 1.00 94.69 78 ARG A N 1
ATOM 595 C CA . ARG A 1 78 ? -9.432 -1.739 -2.835 1.00 94.69 78 ARG A CA 1
ATOM 596 C C . ARG A 1 78 ? -9.024 -1.681 -4.307 1.00 94.69 78 ARG A C 1
ATOM 598 O O . ARG A 1 78 ? -9.127 -2.679 -5.015 1.00 94.69 78 ARG A O 1
ATOM 605 N N . ARG A 1 79 ? -8.525 -0.530 -4.776 1.00 91.94 79 ARG A N 1
ATOM 606 C CA . ARG A 1 79 ? -8.005 -0.390 -6.144 1.00 91.94 79 ARG A CA 1
ATOM 607 C C . ARG A 1 79 ? -6.762 -1.257 -6.359 1.00 91.94 79 ARG A C 1
ATOM 609 O O . ARG A 1 79 ? -6.684 -1.947 -7.370 1.00 91.94 79 ARG A O 1
ATOM 616 N N . ALA A 1 80 ? -5.838 -1.263 -5.399 1.00 89.44 80 ALA A N 1
ATOM 617 C CA . ALA A 1 80 ? -4.652 -2.115 -5.409 1.00 89.44 80 ALA A CA 1
ATOM 618 C C . ALA A 1 80 ? -5.024 -3.608 -5.419 1.00 89.44 80 ALA A C 1
ATOM 620 O O . ALA A 1 80 ? -4.499 -4.355 -6.238 1.00 89.44 80 ALA A O 1
ATOM 621 N N . ALA A 1 81 ? -5.983 -4.021 -4.587 1.00 88.69 81 ALA A N 1
ATOM 622 C CA . ALA A 1 81 ? -6.467 -5.397 -4.504 1.00 88.69 81 ALA A CA 1
ATOM 623 C C . ALA A 1 81 ? -7.169 -5.840 -5.794 1.00 88.69 81 ALA A C 1
ATOM 625 O O . ALA A 1 81 ? -7.014 -6.979 -6.212 1.00 88.69 81 ALA A O 1
ATOM 626 N N . TRP A 1 82 ? -7.891 -4.943 -6.473 1.00 87.38 82 TRP A N 1
ATOM 627 C CA . TRP A 1 82 ? -8.470 -5.247 -7.785 1.00 87.38 82 TRP A CA 1
ATOM 628 C C . TRP A 1 82 ? -7.398 -5.518 -8.854 1.00 87.38 82 TRP A C 1
ATOM 630 O O . TRP A 1 82 ? -7.592 -6.379 -9.707 1.00 87.38 82 TRP A O 1
ATOM 640 N N . MET A 1 83 ? -6.266 -4.807 -8.807 1.00 84.25 83 MET A N 1
ATOM 641 C CA . MET A 1 83 ? -5.161 -4.996 -9.759 1.00 84.25 83 MET A CA 1
ATOM 642 C C . MET A 1 83 ? -4.272 -6.193 -9.401 1.00 84.25 83 MET A C 1
ATOM 644 O O . MET A 1 83 ? -3.783 -6.874 -10.295 1.00 84.25 83 MET A O 1
ATOM 648 N N . ALA A 1 84 ? -4.082 -6.461 -8.107 1.00 80.50 84 ALA A N 1
ATOM 649 C CA . ALA A 1 84 ? -3.229 -7.526 -7.587 1.00 80.50 84 ALA A CA 1
ATOM 650 C C . ALA A 1 84 ? -3.976 -8.389 -6.542 1.00 80.50 84 ALA A C 1
ATOM 652 O O . ALA A 1 84 ? -3.619 -8.378 -5.359 1.00 80.50 84 ALA A O 1
ATOM 653 N N . PRO A 1 85 ? -4.999 -9.165 -6.956 1.00 77.12 85 PRO A N 1
ATOM 654 C CA . PRO A 1 85 ? -5.927 -9.860 -6.049 1.00 77.12 85 PRO A CA 1
ATOM 655 C C . PRO A 1 85 ? -5.300 -10.968 -5.191 1.00 77.12 85 PRO A C 1
ATOM 657 O O . PRO A 1 85 ? -5.896 -11.384 -4.201 1.00 77.12 85 PRO A O 1
ATOM 660 N N . ARG A 1 86 ? -4.090 -11.428 -5.533 1.00 73.00 86 ARG A N 1
ATOM 661 C CA . ARG A 1 86 ? -3.323 -12.433 -4.774 1.00 73.00 86 ARG A CA 1
ATOM 662 C C . ARG A 1 86 ? -2.186 -11.856 -3.940 1.00 73.00 86 ARG A C 1
ATOM 664 O O . ARG A 1 86 ? -1.483 -12.591 -3.249 1.00 73.00 86 ARG A O 1
ATOM 671 N N . CYS A 1 87 ? -1.969 -10.544 -3.998 1.00 77.44 87 CYS A N 1
ATOM 672 C CA . CYS A 1 87 ? -0.919 -9.930 -3.208 1.00 77.44 87 CYS A CA 1
ATOM 673 C C . CYS A 1 87 ? -1.335 -9.939 -1.735 1.00 77.44 87 CYS A C 1
ATOM 675 O O . CYS A 1 87 ? -2.094 -9.079 -1.287 1.00 77.44 87 CYS A O 1
ATOM 677 N N . LEU A 1 88 ? -0.805 -10.901 -0.976 1.00 81.25 88 LEU A N 1
ATOM 678 C CA . LEU A 1 88 ? -1.075 -11.032 0.457 1.00 81.25 88 LEU A CA 1
ATOM 679 C C . LEU A 1 88 ? -0.762 -9.739 1.212 1.00 81.25 88 LEU A C 1
ATOM 681 O O . LEU A 1 88 ? -1.498 -9.372 2.117 1.00 81.25 88 LEU A O 1
ATOM 685 N N . HIS A 1 89 ? 0.278 -9.004 0.807 1.00 81.44 89 HIS A N 1
ATOM 686 C CA . HIS A 1 89 ? 0.599 -7.714 1.415 1.00 81.44 89 HIS A CA 1
ATOM 687 C C . HIS A 1 89 ? -0.544 -6.698 1.258 1.00 81.44 89 HIS A C 1
ATOM 689 O O . HIS A 1 89 ? -0.945 -6.069 2.234 1.00 81.44 89 HIS A O 1
ATOM 695 N N . ILE A 1 90 ? -1.108 -6.570 0.052 1.00 85.50 90 ILE A N 1
ATOM 696 C CA . ILE A 1 90 ? -2.234 -5.666 -0.219 1.00 85.50 90 ILE A CA 1
ATOM 697 C C . ILE A 1 90 ? -3.499 -6.148 0.495 1.00 85.50 90 ILE A C 1
ATOM 699 O O . ILE A 1 90 ? -4.209 -5.337 1.087 1.00 85.50 90 ILE A O 1
ATOM 703 N N . ALA A 1 91 ? -3.766 -7.457 0.475 1.00 87.69 91 ALA A N 1
ATOM 704 C CA . ALA A 1 91 ? -4.910 -8.048 1.160 1.00 87.69 91 ALA A CA 1
ATOM 705 C C . ALA A 1 91 ? -4.850 -7.801 2.676 1.00 87.69 91 ALA A C 1
ATOM 707 O O . ALA A 1 91 ? -5.824 -7.325 3.254 1.00 87.69 91 ALA A O 1
ATOM 708 N N . PHE A 1 92 ? -3.695 -8.029 3.310 1.00 87.44 92 PHE A N 1
ATOM 709 C CA . PHE A 1 92 ? -3.507 -7.763 4.736 1.00 87.44 92 PHE A CA 1
ATOM 710 C C . PHE A 1 92 ? -3.572 -6.275 5.070 1.00 87.44 92 PHE A C 1
ATOM 712 O O . PHE A 1 92 ? -4.201 -5.910 6.061 1.00 87.44 92 PHE A O 1
ATOM 719 N N . ALA A 1 93 ? -2.984 -5.405 4.245 1.00 89.75 93 ALA A N 1
ATOM 720 C CA . ALA A 1 93 ? -3.102 -3.964 4.436 1.00 89.75 93 ALA A CA 1
ATOM 721 C C . ALA A 1 93 ? -4.571 -3.509 4.363 1.00 89.75 93 ALA A C 1
ATOM 723 O O . ALA A 1 93 ? -5.013 -2.736 5.209 1.00 89.75 93 ALA A O 1
ATOM 724 N N . LEU A 1 94 ? -5.350 -4.015 3.399 1.00 94.00 94 LEU A N 1
ATOM 725 C CA . LEU A 1 94 ? -6.780 -3.716 3.292 1.00 94.00 94 LEU A CA 1
ATOM 726 C C . LEU A 1 94 ? -7.563 -4.253 4.496 1.00 94.00 94 LEU A C 1
ATOM 728 O O . LEU A 1 94 ? -8.361 -3.519 5.075 1.00 94.00 94 LEU A O 1
ATOM 732 N N . ALA A 1 95 ? -7.313 -5.500 4.900 1.00 92.06 95 ALA A N 1
ATOM 733 C CA . ALA A 1 95 ? -7.957 -6.112 6.058 1.00 92.06 95 ALA A CA 1
ATOM 734 C C . ALA A 1 95 ? -7.682 -5.328 7.350 1.00 92.06 95 ALA A C 1
ATOM 736 O O . ALA A 1 95 ? -8.606 -5.095 8.124 1.00 92.06 95 ALA A O 1
ATOM 737 N N . LEU A 1 96 ? -6.449 -4.852 7.553 1.00 92.00 96 LEU A N 1
ATOM 738 C CA . LEU A 1 96 ? -6.089 -4.024 8.705 1.00 92.00 96 LEU A CA 1
ATOM 739 C C . LEU A 1 96 ? -6.908 -2.727 8.748 1.00 92.00 96 LEU A C 1
ATOM 741 O O . LEU A 1 96 ? -7.492 -2.403 9.778 1.00 92.00 96 LEU A O 1
ATOM 745 N N . VAL A 1 97 ? -7.009 -2.010 7.625 1.00 92.31 97 VAL A N 1
ATOM 746 C CA . VAL A 1 97 ? -7.813 -0.778 7.558 1.00 92.31 97 VAL A CA 1
ATOM 747 C C . VAL A 1 97 ? -9.297 -1.070 7.808 1.00 92.31 97 VAL A C 1
ATOM 749 O O . VAL A 1 97 ? -9.961 -0.319 8.519 1.00 92.31 97 VAL A O 1
ATOM 752 N N . LEU A 1 98 ? -9.825 -2.168 7.260 1.00 92.25 98 LEU A N 1
ATOM 753 C CA . LEU A 1 98 ? -11.212 -2.589 7.479 1.00 92.25 98 LEU A CA 1
ATOM 754 C C . LEU A 1 98 ? -11.486 -2.916 8.953 1.00 92.25 98 LEU A C 1
ATOM 756 O O . LEU A 1 98 ? -12.529 -2.521 9.471 1.00 92.25 98 LEU A O 1
ATOM 760 N N . ILE A 1 99 ? -10.547 -3.566 9.644 1.00 91.19 99 ILE A N 1
ATOM 761 C CA . ILE A 1 99 ? -10.626 -3.845 11.086 1.00 91.19 99 ILE A CA 1
ATOM 762 C C . ILE A 1 99 ? -10.665 -2.545 11.898 1.00 91.19 99 ILE A C 1
ATOM 764 O O . ILE A 1 99 ? -11.532 -2.401 12.756 1.00 91.19 99 ILE A O 1
ATOM 768 N N . GLU A 1 100 ? -9.799 -1.574 11.593 1.00 89.44 100 GLU A N 1
ATOM 769 C CA . GLU A 1 100 ? -9.783 -0.257 12.262 1.00 89.44 100 GLU A CA 1
ATOM 770 C C . GLU A 1 100 ? -11.085 0.540 12.048 1.00 89.44 100 GLU A C 1
ATOM 772 O O . GLU A 1 100 ? -11.465 1.376 12.868 1.00 89.44 100 GLU A O 1
ATOM 777 N N . MET A 1 101 ? -11.810 0.259 10.962 1.00 91.50 101 MET A N 1
ATOM 778 C CA . MET A 1 101 ? -13.148 0.801 10.696 1.00 91.50 101 MET A CA 1
ATOM 779 C C . MET A 1 101 ? -14.291 -0.043 11.289 1.00 91.50 101 MET A C 1
ATOM 781 O O . MET A 1 101 ? -15.459 0.291 11.096 1.00 91.50 101 MET A O 1
ATOM 785 N N . GLY A 1 102 ? -13.995 -1.157 11.965 1.00 92.19 102 GLY A N 1
ATOM 786 C CA . GLY A 1 102 ? -14.991 -2.084 12.517 1.00 92.19 102 GLY A CA 1
ATOM 787 C C . GLY A 1 102 ? -15.692 -2.976 11.481 1.00 92.19 102 GLY A C 1
ATOM 788 O O . GLY A 1 102 ? -16.720 -3.578 11.782 1.00 92.19 102 GLY A O 1
ATOM 789 N N . SER A 1 103 ? -15.160 -3.075 10.261 1.00 93.31 103 SER A N 1
ATOM 790 C CA . SER A 1 103 ? -15.711 -3.865 9.147 1.00 93.31 103 SER A CA 1
ATOM 791 C C . SER A 1 103 ? -15.118 -5.281 9.104 1.00 93.31 103 SER A C 1
ATOM 793 O O . SER A 1 103 ? -14.459 -5.668 8.140 1.00 93.31 103 SER A O 1
ATOM 795 N N . PHE A 1 104 ? -15.330 -6.057 10.170 1.00 91.19 104 PHE A N 1
ATOM 796 C CA . PHE A 1 104 ? -14.691 -7.368 10.367 1.00 91.19 104 PHE A CA 1
ATOM 797 C C . PHE A 1 104 ? -15.054 -8.410 9.299 1.00 91.19 104 PHE A C 1
ATOM 799 O O . PHE A 1 104 ? -14.163 -9.088 8.793 1.00 91.19 104 PHE A O 1
ATOM 806 N N . ASP A 1 105 ? -16.329 -8.498 8.911 1.00 91.50 105 ASP A N 1
ATOM 807 C CA . ASP A 1 105 ? -16.781 -9.458 7.892 1.00 91.50 105 ASP A CA 1
ATOM 808 C C . ASP A 1 105 ? -16.111 -9.191 6.536 1.00 91.50 105 ASP A C 1
ATOM 810 O O . ASP A 1 105 ? -15.728 -10.112 5.817 1.00 91.50 105 ASP A O 1
ATOM 814 N N . GLU A 1 106 ? -15.925 -7.914 6.185 1.00 90.69 106 GLU A N 1
ATOM 815 C CA . GLU A 1 106 ? -15.238 -7.540 4.949 1.00 90.69 106 GLU A CA 1
ATOM 816 C C . GLU A 1 106 ? -13.740 -7.860 5.016 1.00 90.69 106 GLU A C 1
ATOM 818 O O . GLU A 1 106 ? -13.174 -8.344 4.036 1.00 90.69 106 GLU A O 1
ATOM 823 N 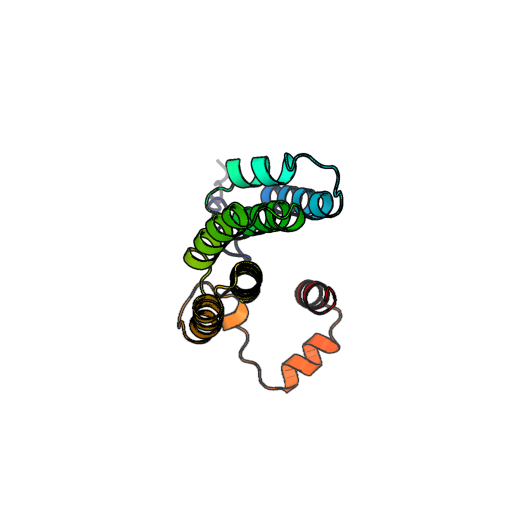N . ALA A 1 107 ? -13.105 -7.648 6.172 1.00 90.19 107 ALA A N 1
ATOM 824 C CA . ALA A 1 107 ? -11.704 -8.002 6.376 1.00 90.19 107 ALA A CA 1
ATOM 825 C C . ALA A 1 107 ? -11.462 -9.514 6.203 1.00 90.19 107 ALA A C 1
ATOM 827 O O . ALA A 1 107 ? -10.501 -9.905 5.537 1.00 90.19 107 ALA A O 1
ATOM 828 N N . ASP A 1 108 ? -12.352 -10.356 6.741 1.00 85.50 108 ASP A N 1
ATOM 829 C CA . ASP A 1 108 ? -12.277 -11.814 6.579 1.00 85.50 108 ASP A CA 1
ATOM 830 C C . ASP A 1 108 ? -12.450 -12.229 5.110 1.00 85.50 108 ASP A C 1
ATOM 832 O O . ASP A 1 108 ? -11.640 -12.986 4.572 1.00 85.50 108 ASP A O 1
ATOM 836 N N . MET A 1 109 ? -13.434 -11.648 4.410 1.00 86.06 109 MET A N 1
ATOM 837 C CA . MET A 1 109 ? -13.645 -11.906 2.981 1.00 86.06 109 MET A CA 1
ATOM 838 C C . MET A 1 109 ? -12.427 -11.541 2.125 1.00 86.06 109 MET A C 1
ATOM 840 O O . MET A 1 109 ? -12.076 -12.299 1.220 1.00 86.06 109 MET A O 1
ATOM 844 N N . VAL A 1 110 ? -11.773 -10.407 2.392 1.00 84.25 110 VAL A N 1
ATOM 845 C CA . VAL A 1 110 ? -10.564 -9.981 1.665 1.00 84.25 110 VAL A CA 1
ATOM 846 C C . VAL A 1 110 ? -9.432 -10.992 1.852 1.00 84.25 110 VAL A C 1
ATOM 848 O O . VAL A 1 110 ? -8.814 -11.418 0.871 1.00 84.25 110 VAL A O 1
ATOM 851 N N . CYS A 1 111 ? -9.190 -11.423 3.092 1.00 80.19 111 CYS A N 1
ATOM 852 C CA . CYS A 1 111 ? -8.181 -12.431 3.404 1.00 80.19 111 CYS A CA 1
ATOM 853 C C . CYS A 1 111 ? -8.501 -13.772 2.729 1.00 80.19 111 CYS A C 1
ATOM 855 O O . CYS A 1 111 ? -7.652 -14.320 2.024 1.00 80.19 111 CYS A O 1
ATOM 857 N N . ALA A 1 112 ? -9.731 -14.272 2.870 1.00 80.38 112 ALA A N 1
ATOM 858 C CA . ALA A 1 112 ? -10.159 -15.528 2.262 1.00 80.38 112 ALA A CA 1
ATOM 859 C C . ALA A 1 112 ? -10.055 -15.492 0.729 1.00 80.38 112 ALA A C 1
ATOM 861 O O . ALA A 1 112 ? -9.554 -16.437 0.121 1.00 80.38 112 ALA A O 1
ATOM 862 N N . HIS A 1 113 ? -10.466 -14.391 0.095 1.00 76.94 113 HIS A N 1
ATOM 863 C CA . HIS A 1 113 ? -10.390 -14.234 -1.355 1.00 76.94 113 HIS A CA 1
ATOM 864 C C . HIS A 1 113 ? -8.949 -14.323 -1.867 1.00 76.94 113 HIS A C 1
ATOM 866 O O . HIS A 1 113 ? -8.688 -15.053 -2.823 1.00 76.94 113 HIS A O 1
ATOM 872 N N . SER A 1 114 ? -8.002 -13.666 -1.189 1.00 72.06 114 SER A N 1
ATOM 873 C CA . SER A 1 114 ? -6.586 -13.675 -1.588 1.00 72.06 114 SER A CA 1
ATOM 874 C C . SER A 1 114 ? -5.951 -15.075 -1.611 1.00 72.06 114 SER A C 1
ATOM 876 O O . SER A 1 114 ? -4.973 -15.295 -2.322 1.00 72.06 114 SER A O 1
ATOM 878 N N . LEU A 1 115 ? -6.537 -16.036 -0.884 1.00 71.88 115 LEU A N 1
ATOM 879 C CA . LEU A 1 115 ? -6.089 -17.429 -0.806 1.00 71.88 115 LEU A CA 1
ATOM 880 C C . LEU A 1 115 ? -6.768 -18.358 -1.828 1.00 71.88 115 LEU A C 1
ATOM 882 O O . LEU A 1 115 ? -6.301 -19.478 -2.031 1.00 71.88 115 LEU A O 1
ATOM 886 N N . LEU A 1 116 ? -7.874 -17.930 -2.445 1.00 70.06 116 LEU A N 1
ATOM 887 C CA . LEU A 1 116 ? -8.751 -18.793 -3.249 1.00 70.06 116 LEU A CA 1
ATOM 888 C C . LEU A 1 116 ? -8.711 -18.510 -4.758 1.00 70.06 116 LEU A C 1
ATOM 890 O O . LEU A 1 116 ? -9.209 -19.332 -5.525 1.00 70.06 116 LEU A O 1
ATOM 894 N N . VAL A 1 117 ? -8.147 -17.382 -5.205 1.00 61.53 117 VAL A N 1
ATOM 895 C CA . VAL A 1 117 ? -8.099 -17.001 -6.631 1.00 61.53 117 VAL A CA 1
ATOM 896 C C . VAL A 1 117 ? -7.029 -17.807 -7.398 1.00 61.53 117 VAL A C 1
ATOM 898 O O . VAL A 1 117 ? -5.836 -17.670 -7.107 1.00 61.53 117 VAL A O 1
ATOM 901 N N . PRO A 1 118 ? -7.399 -18.618 -8.412 1.00 54.31 118 PRO A N 1
ATOM 902 C CA . PRO A 1 118 ? -6.443 -19.251 -9.329 1.00 54.31 118 PRO A CA 1
ATOM 903 C C . PRO A 1 118 ? -6.006 -18.264 -10.443 1.00 54.31 118 PRO A C 1
ATOM 905 O O . PRO A 1 118 ? -6.850 -17.493 -10.891 1.00 54.31 118 PRO A O 1
ATOM 908 N N . ASP A 1 119 ? -4.750 -18.352 -10.935 1.00 53.19 119 ASP A N 1
ATOM 909 C CA . ASP A 1 119 ? -4.157 -17.631 -12.114 1.00 53.19 119 ASP A CA 1
ATOM 910 C C . ASP A 1 119 ? -3.685 -16.157 -11.916 1.00 53.19 119 ASP A C 1
ATOM 912 O O . ASP A 1 119 ? -4.153 -15.492 -10.997 1.00 53.19 119 ASP A O 1
ATOM 916 N N . LEU A 1 120 ? -2.802 -15.496 -12.706 1.00 45.09 120 LEU A N 1
ATOM 917 C CA . LEU A 1 120 ? -1.608 -15.829 -13.546 1.00 45.09 120 LEU A CA 1
ATOM 918 C C . LEU A 1 120 ? -0.528 -14.695 -13.427 1.00 45.09 120 LEU A C 1
ATOM 920 O O . LEU A 1 120 ? 0.515 -14.740 -14.072 1.00 45.09 120 LEU A O 1
ATOM 924 N N . THR A 1 121 ? -0.765 -13.670 -12.596 1.00 47.56 121 THR A N 1
ATOM 925 C CA . THR A 1 121 ? 0.093 -12.479 -12.364 1.00 47.56 121 THR A CA 1
ATOM 926 C C . THR A 1 121 ? 0.737 -12.480 -10.973 1.00 47.56 121 THR A C 1
ATOM 928 O O . THR A 1 121 ? 1.107 -11.445 -10.431 1.00 47.56 121 THR A O 1
ATOM 931 N N . ASP A 1 122 ? 0.827 -13.658 -10.356 1.00 43.28 122 ASP A N 1
ATOM 932 C CA . ASP A 1 122 ? 1.406 -13.837 -9.030 1.00 43.28 122 ASP A CA 1
ATOM 933 C C . ASP A 1 122 ? 2.801 -14.486 -9.143 1.00 43.28 122 ASP A C 1
ATOM 935 O O . ASP A 1 122 ? 2.888 -15.666 -9.507 1.00 43.28 122 ASP A O 1
ATOM 939 N N . PRO A 1 123 ? 3.910 -13.795 -8.815 1.00 44.94 123 PRO A N 1
ATOM 940 C CA . PRO A 1 123 ? 5.230 -14.425 -8.744 1.00 44.94 123 PRO A CA 1
ATOM 941 C C . PRO A 1 123 ? 5.301 -15.535 -7.678 1.00 44.94 123 PRO A C 1
ATOM 943 O O . PRO A 1 123 ? 6.129 -16.443 -7.793 1.00 44.94 123 PRO A O 1
ATOM 946 N N . VAL A 1 124 ? 4.391 -15.550 -6.693 1.00 42.00 124 VAL A N 1
ATOM 947 C CA . VAL A 1 124 ? 4.249 -16.652 -5.726 1.00 42.00 124 VAL A CA 1
ATOM 948 C C . VAL A 1 124 ? 3.738 -17.928 -6.407 1.00 42.00 124 VAL A C 1
ATOM 950 O O . VAL A 1 124 ? 3.914 -19.019 -5.875 1.00 42.00 124 VAL A O 1
ATOM 953 N N . HIS A 1 125 ? 3.213 -17.869 -7.637 1.00 38.66 125 HIS A N 1
ATOM 954 C CA . HIS A 1 125 ? 2.795 -19.071 -8.364 1.00 38.66 125 HIS A CA 1
ATOM 955 C C . HIS A 1 125 ? 3.955 -19.921 -8.911 1.00 38.66 125 HIS A C 1
ATOM 957 O O . HIS A 1 125 ? 3.736 -21.086 -9.249 1.00 38.66 125 HIS A O 1
ATOM 963 N N . LYS A 1 126 ? 5.195 -19.403 -8.936 1.00 37.94 126 LYS A N 1
ATOM 964 C CA . LYS A 1 126 ? 6.399 -20.251 -9.062 1.00 37.94 126 LYS A CA 1
ATOM 965 C C . LYS A 1 126 ? 6.861 -20.832 -7.724 1.00 37.94 126 LYS A C 1
ATOM 967 O O . LYS A 1 126 ? 7.728 -21.702 -7.711 1.00 37.94 126 LYS A O 1
ATOM 972 N N . PHE A 1 127 ? 6.273 -20.397 -6.614 1.00 40.75 127 PHE A N 1
ATOM 973 C CA . PHE A 1 127 ? 6.569 -20.888 -5.279 1.00 40.75 127 PHE A CA 1
ATOM 974 C C . PHE A 1 127 ? 5.644 -22.054 -4.917 1.00 40.75 127 PHE A C 1
ATOM 976 O O . PHE A 1 127 ? 4.766 -21.969 -4.061 1.00 40.75 127 PHE A O 1
ATOM 983 N N . ILE A 1 128 ? 5.855 -23.188 -5.584 1.00 38.28 128 ILE A N 1
ATOM 984 C CA . ILE A 1 128 ? 5.443 -24.469 -5.014 1.00 38.28 128 ILE A CA 1
ATOM 985 C C . ILE A 1 128 ? 6.382 -24.675 -3.827 1.00 38.28 128 ILE A C 1
ATOM 987 O O . ILE A 1 128 ? 7.580 -24.826 -4.030 1.00 38.28 128 ILE A O 1
ATOM 991 N N . SER A 1 129 ? 5.865 -24.630 -2.601 1.00 40.22 129 SER A N 1
ATOM 992 C CA . SER A 1 129 ? 6.654 -24.902 -1.398 1.00 40.22 129 SER A CA 1
ATOM 993 C C . SER A 1 129 ? 6.529 -26.376 -1.001 1.00 40.22 129 SER A C 1
ATOM 995 O O . SER A 1 129 ? 5.571 -26.754 -0.323 1.00 40.22 129 SER A O 1
ATOM 997 N N . PRO A 1 130 ? 7.492 -27.243 -1.358 1.00 49.56 130 PRO A N 1
ATOM 998 C CA . PRO A 1 130 ? 7.939 -28.280 -0.454 1.00 49.56 130 PRO A CA 1
ATOM 999 C C . PRO A 1 130 ? 8.768 -27.614 0.648 1.00 49.56 130 PRO A C 1
ATOM 1001 O O . PRO A 1 130 ? 9.654 -26.804 0.377 1.00 49.56 130 PRO A O 1
ATOM 1004 N N . LYS A 1 131 ? 8.495 -28.002 1.893 1.00 45.16 131 LYS A N 1
ATOM 1005 C CA . LYS A 1 131 ? 9.158 -27.590 3.144 1.00 45.16 131 LYS A CA 1
ATOM 1006 C C . LYS A 1 131 ? 10.686 -27.386 3.047 1.00 45.16 131 LYS A C 1
ATOM 1008 O O . LYS A 1 131 ? 11.222 -26.496 3.694 1.00 45.16 131 LYS A O 1
ATOM 1013 N N . GLU A 1 132 ? 11.363 -28.143 2.188 1.00 44.03 132 GLU A N 1
ATOM 1014 C CA . GLU A 1 132 ? 12.806 -28.072 1.919 1.00 44.03 132 GLU A CA 1
ATOM 1015 C C . GLU A 1 132 ? 13.273 -26.733 1.303 1.00 44.03 132 GLU A C 1
ATOM 1017 O O . GLU A 1 132 ? 14.404 -26.309 1.534 1.00 44.03 132 GLU A O 1
ATOM 1022 N N . GLN A 1 133 ? 12.418 -26.017 0.560 1.00 49.06 133 GLN A N 1
ATOM 1023 C CA . GLN A 1 133 ? 12.761 -24.706 -0.015 1.00 49.06 133 GLN A CA 1
ATOM 1024 C C . GLN A 1 133 ? 12.601 -23.550 0.977 1.00 49.06 133 GLN A C 1
ATOM 1026 O O . GLN A 1 133 ? 13.335 -22.569 0.884 1.00 49.06 133 GLN A O 1
ATOM 1031 N N . VAL A 1 134 ? 11.704 -23.665 1.961 1.00 50.81 134 VAL A N 1
ATOM 1032 C CA . VAL A 1 134 ? 11.586 -22.677 3.049 1.00 50.81 134 VAL A CA 1
ATOM 1033 C C . VAL A 1 134 ? 12.878 -22.650 3.867 1.00 50.81 134 VAL A C 1
ATOM 1035 O O . VAL A 1 134 ? 13.419 -21.575 4.135 1.00 50.81 134 VAL A O 1
ATOM 1038 N N . ASP A 1 135 ? 13.446 -23.821 4.152 1.00 51.31 135 ASP A N 1
ATOM 1039 C CA . ASP A 1 135 ? 14.738 -23.934 4.828 1.00 51.31 135 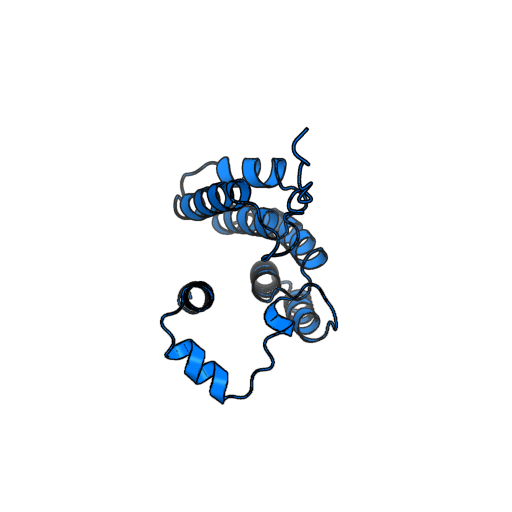ASP A CA 1
ATOM 1040 C C . ASP A 1 135 ? 15.886 -23.364 3.972 1.00 51.31 135 ASP A C 1
ATOM 1042 O O . ASP A 1 135 ? 16.785 -22.696 4.493 1.00 51.31 135 ASP A O 1
ATOM 1046 N N . ALA A 1 136 ? 15.829 -23.522 2.644 1.00 50.25 136 ALA A N 1
ATOM 1047 C CA . ALA A 1 136 ? 16.782 -22.908 1.717 1.00 50.25 136 ALA A CA 1
ATOM 1048 C C . ALA A 1 136 ? 16.661 -21.372 1.667 1.00 50.25 136 ALA A C 1
ATOM 1050 O O . ALA A 1 136 ? 17.676 -20.682 1.612 1.00 50.25 136 ALA A O 1
ATOM 1051 N N . ILE A 1 137 ? 15.453 -20.805 1.745 1.00 50.16 137 ILE A N 1
ATOM 1052 C CA . ILE A 1 137 ? 15.242 -19.347 1.793 1.00 50.16 137 ILE A CA 1
ATOM 1053 C C . ILE A 1 137 ? 15.762 -18.752 3.090 1.00 50.16 137 ILE A C 1
ATOM 1055 O O . ILE A 1 137 ? 16.404 -17.704 3.049 1.00 50.16 137 ILE A O 1
ATOM 1059 N N . ILE A 1 138 ? 15.513 -19.403 4.227 1.00 52.12 138 ILE A N 1
ATOM 1060 C CA . ILE A 1 138 ? 15.985 -18.948 5.541 1.00 52.12 138 ILE A CA 1
ATOM 1061 C C . ILE A 1 138 ? 17.523 -18.942 5.582 1.00 52.12 138 ILE A C 1
ATOM 1063 O O . ILE A 1 138 ? 18.137 -18.017 6.126 1.00 52.12 138 ILE A O 1
ATOM 1067 N N . THR A 1 139 ? 18.158 -19.921 4.933 1.00 52.09 139 THR A N 1
ATOM 1068 C CA . THR A 1 139 ? 19.619 -20.104 4.939 1.00 52.09 139 THR A CA 1
ATOM 1069 C C . THR A 1 139 ? 20.363 -19.442 3.765 1.00 52.09 139 THR A C 1
ATOM 1071 O O . THR A 1 139 ? 21.572 -19.225 3.862 1.00 52.09 139 THR A O 1
ATOM 1074 N N . SER A 1 140 ? 19.677 -19.056 2.681 1.00 49.69 140 SER A N 1
ATOM 1075 C CA . SER A 1 140 ? 20.284 -18.472 1.469 1.00 49.69 140 SER A CA 1
ATOM 1076 C C . SER A 1 140 ? 20.887 -17.078 1.706 1.00 49.69 140 SER A C 1
ATOM 1078 O O . SER A 1 140 ? 20.488 -16.354 2.610 1.00 49.69 140 SER A O 1
ATOM 1080 N N . LYS A 1 141 ? 21.866 -16.658 0.898 1.00 55.28 141 LYS A N 1
ATOM 1081 C CA . LYS A 1 141 ? 22.432 -15.289 0.924 1.00 55.28 141 LYS A CA 1
ATOM 1082 C C . LYS A 1 141 ? 22.109 -14.472 -0.334 1.00 55.28 141 LYS A C 1
ATOM 1084 O O . LYS A 1 141 ? 22.576 -13.332 -0.436 1.00 55.28 141 LYS A O 1
ATOM 1089 N N . ALA A 1 142 ? 21.338 -15.032 -1.269 1.00 47.34 142 ALA A N 1
ATOM 1090 C CA . ALA A 1 142 ? 21.059 -14.426 -2.570 1.00 47.34 142 ALA A CA 1
ATOM 1091 C C . ALA A 1 142 ? 20.057 -13.247 -2.488 1.00 47.34 142 ALA A C 1
ATOM 1093 O O . ALA A 1 142 ? 19.211 -13.239 -1.588 1.00 47.34 142 ALA A O 1
ATOM 1094 N N . PRO A 1 143 ? 20.166 -12.233 -3.373 1.00 45.38 143 PRO A N 1
ATOM 1095 C CA . PRO A 1 143 ? 19.452 -10.957 -3.246 1.00 45.38 143 PRO A CA 1
ATOM 1096 C C . PRO A 1 143 ? 17.934 -11.073 -3.417 1.00 45.38 143 PRO A C 1
ATOM 1098 O O . PRO A 1 143 ? 17.208 -10.445 -2.649 1.00 45.38 143 PRO A O 1
ATOM 1101 N N . GLU A 1 144 ? 17.448 -11.918 -4.335 1.00 45.97 144 GLU A N 1
ATOM 1102 C CA . GLU A 1 144 ? 16.006 -12.121 -4.564 1.00 45.97 144 GLU A CA 1
ATOM 1103 C C . GLU A 1 144 ? 15.250 -12.630 -3.319 1.00 45.97 144 GLU A C 1
ATOM 1105 O O . GLU A 1 144 ? 14.067 -12.351 -3.142 1.00 45.97 144 GLU A O 1
ATOM 1110 N N . TYR A 1 145 ? 15.945 -13.291 -2.388 1.00 48.72 145 TYR A N 1
ATOM 1111 C CA . TYR A 1 145 ? 15.375 -13.798 -1.134 1.00 48.72 145 TYR A CA 1
ATOM 1112 C C . TYR A 1 145 ? 15.535 -12.832 0.054 1.00 48.72 145 TYR A C 1
ATOM 1114 O O . TYR A 1 145 ? 15.090 -13.137 1.163 1.00 48.72 145 TYR A O 1
ATOM 1122 N N . ARG A 1 146 ? 16.176 -11.668 -0.135 1.00 47.91 146 ARG A N 1
ATOM 1123 C CA . ARG A 1 146 ? 16.323 -10.639 0.914 1.00 47.91 146 ARG A CA 1
ATOM 1124 C C . ARG A 1 146 ? 15.084 -9.758 1.040 1.00 47.91 146 ARG A C 1
ATOM 1126 O O . ARG A 1 146 ? 14.757 -9.353 2.151 1.00 47.91 146 ARG A O 1
ATOM 1133 N N . LEU A 1 147 ? 14.359 -9.537 -0.056 1.00 41.50 147 LEU A N 1
ATOM 1134 C CA . LEU A 1 147 ? 13.127 -8.740 -0.056 1.00 41.50 147 LEU A CA 1
ATOM 1135 C C . LEU A 1 147 ? 12.001 -9.427 0.738 1.00 41.50 147 LEU A C 1
ATOM 1137 O O . LEU A 1 147 ? 11.246 -8.760 1.439 1.00 41.50 147 LEU A O 1
ATOM 1141 N N . GLY A 1 148 ? 11.975 -10.766 0.757 1.00 40.62 148 GLY A N 1
ATOM 1142 C CA . GLY A 1 148 ? 11.089 -11.538 1.636 1.00 40.62 148 GLY A CA 1
ATOM 1143 C C . GLY A 1 148 ? 11.451 -11.455 3.126 1.00 40.62 148 GLY A C 1
ATOM 1144 O O . GLY A 1 148 ? 10.577 -11.603 3.970 1.00 40.62 148 GLY A O 1
ATOM 1145 N N . ARG A 1 149 ? 12.714 -11.174 3.488 1.00 40.72 149 ARG A N 1
ATOM 1146 C CA . ARG A 1 149 ? 13.119 -11.030 4.901 1.00 40.72 149 ARG A CA 1
ATOM 1147 C C . ARG A 1 149 ? 12.778 -9.664 5.481 1.00 40.72 149 ARG A C 1
ATOM 1149 O O . ARG A 1 149 ? 12.493 -9.593 6.667 1.00 40.72 149 ARG A O 1
ATOM 1156 N N . GLY A 1 150 ? 12.777 -8.603 4.675 1.00 36.62 150 GLY A N 1
ATOM 1157 C CA . GLY A 1 150 ? 12.378 -7.270 5.143 1.00 36.62 150 GLY A CA 1
ATOM 1158 C C . GLY A 1 150 ? 10.901 -7.201 5.544 1.00 36.62 150 GLY A C 1
ATOM 1159 O O . GLY A 1 150 ? 10.563 -6.551 6.525 1.00 36.62 150 GLY A O 1
ATOM 1160 N N . ALA A 1 151 ? 10.039 -7.940 4.839 1.00 39.38 151 ALA A N 1
ATOM 1161 C CA . ALA A 1 151 ? 8.598 -7.966 5.095 1.00 39.38 151 ALA A CA 1
ATOM 1162 C C . ALA A 1 151 ? 8.179 -8.874 6.271 1.00 39.38 151 ALA A C 1
ATOM 1164 O O . ALA A 1 151 ? 7.100 -8.688 6.821 1.00 39.38 151 ALA A O 1
ATOM 1165 N N . ILE A 1 152 ? 9.014 -9.844 6.667 1.00 39.94 152 ILE A N 1
ATOM 1166 C CA . ILE A 1 152 ? 8.709 -10.787 7.764 1.00 39.94 152 ILE A CA 1
ATOM 1167 C C . ILE A 1 152 ? 9.066 -10.207 9.148 1.00 39.94 152 ILE A C 1
ATOM 1169 O O . ILE A 1 152 ? 8.532 -10.670 10.150 1.00 39.94 152 ILE A O 1
ATOM 1173 N N . TRP A 1 153 ? 9.919 -9.178 9.223 1.00 32.22 153 TRP A N 1
ATOM 1174 C CA . TRP A 1 153 ? 10.426 -8.624 10.493 1.00 32.22 153 TRP A CA 1
ATOM 1175 C C . TRP A 1 153 ? 10.053 -7.153 10.746 1.00 32.22 153 TRP A C 1
ATOM 1177 O O . TRP A 1 153 ? 10.674 -6.504 11.581 1.00 32.22 153 TRP A O 1
ATOM 1187 N N . ALA A 1 154 ? 9.051 -6.624 10.039 1.00 31.44 154 ALA A N 1
ATOM 1188 C CA . ALA A 1 154 ? 8.485 -5.292 10.293 1.00 31.44 154 ALA A CA 1
ATOM 1189 C C . ALA A 1 154 ? 7.087 -5.353 10.948 1.00 31.44 154 ALA A C 1
ATOM 1191 O O . ALA A 1 154 ? 6.275 -4.448 10.756 1.00 31.44 154 ALA A O 1
ATOM 1192 N N . PHE A 1 155 ? 6.832 -6.423 11.708 1.00 39.31 155 PHE A N 1
ATOM 1193 C CA . PHE A 1 155 ? 5.826 -6.474 12.771 1.00 39.31 155 PHE A CA 1
ATOM 1194 C C . PHE A 1 155 ? 6.538 -6.441 14.123 1.00 39.31 155 PHE A C 1
ATOM 1196 O O . PHE A 1 155 ? 7.544 -7.178 14.260 1.00 39.31 155 PHE A O 1
#

Radius of gyration: 17.22 Å; chains: 1; bounding box: 39×45×52 Å

Foldseek 3Di:
DDDPPPDDQQLLLAPVRDDPVLVVLLVVLQVCLVVLPDPSPSLVVSCVVNVNHLSSLQSSLSSCVSVVNLPSSLVSLVSSCVSVVQPQVSLQSNLVSCVVVVNNVVNVVSNVRNVPDDDDRDPCVVVPDDVVVVVVLVVDPDDVSVVVVVVVPPD